Protein AF-A0AAU4FIV1-F1 (afdb_monomer_lite)

pLDDT: mean 87.09, std 15.71, range [36.09, 98.5]

Foldseek 3Di:
DDDDDPDDPDLLVVLLVVCCVPFPADSVFQLAFFLPQWDQDPVRFIWGWTQRVVVRDIDITTDDPVSVVSLVVLSVVQCVQAVVHAGGSAFDVPPCNRRDHTD

Structure (mmCIF, N/CA/C/O backbone):
data_AF-A0AAU4FIV1-F1
#
_entry.id   AF-A0AAU4FIV1-F1
#
loop_
_atom_site.group_PDB
_atom_site.id
_atom_site.type_symbol
_atom_site.label_atom_id
_atom_site.label_alt_id
_atom_site.label_comp_id
_atom_site.label_asym_id
_atom_site.label_entity_id
_atom_site.label_seq_id
_atom_site.pdbx_PDB_ins_code
_atom_site.Cartn_x
_atom_site.Cartn_y
_atom_site.Cartn_z
_atom_site.occupancy
_atom_site.B_iso_or_equiv
_atom_site.auth_seq_id
_atom_site.auth_comp_id
_atom_site.auth_asym_id
_atom_site.auth_atom_id
_atom_site.pdbx_PDB_model_num
ATOM 1 N N . MET A 1 1 ? 6.843 22.849 -15.801 1.00 42.22 1 MET A N 1
ATOM 2 C CA . MET A 1 1 ? 7.877 21.830 -15.516 1.00 42.22 1 MET A CA 1
ATOM 3 C C . MET A 1 1 ? 8.496 22.166 -14.172 1.00 42.22 1 MET A C 1
ATOM 5 O O . MET A 1 1 ? 9.159 23.187 -14.081 1.00 42.22 1 MET A O 1
ATOM 9 N N . SER A 1 2 ? 8.227 21.388 -13.125 1.00 36.09 2 SER A N 1
ATOM 10 C CA . SER A 1 2 ? 8.964 21.503 -11.862 1.00 36.09 2 SER A CA 1
ATOM 11 C C . SER A 1 2 ? 9.292 20.094 -11.391 1.00 36.09 2 SER A C 1
ATOM 13 O O . SER A 1 2 ? 8.446 19.378 -10.865 1.00 36.09 2 SER A O 1
ATOM 15 N N . SER A 1 3 ? 10.502 19.660 -11.720 1.00 46.34 3 SER A N 1
ATOM 16 C CA . SER A 1 3 ? 11.076 18.369 -11.365 1.00 46.34 3 SER A CA 1
ATOM 17 C C . SER A 1 3 ? 12.084 18.599 -10.246 1.00 46.34 3 SER A C 1
ATOM 19 O O . SER A 1 3 ? 13.225 18.967 -10.510 1.00 46.34 3 SER A O 1
ATOM 21 N N . SER A 1 4 ? 11.648 18.378 -9.005 1.00 48.06 4 SER A N 1
ATOM 22 C CA . SER A 1 4 ? 12.486 18.492 -7.806 1.00 48.06 4 SER A CA 1
ATOM 23 C C . SER A 1 4 ? 12.201 17.334 -6.846 1.00 48.06 4 SER A C 1
ATOM 25 O O . SER A 1 4 ? 11.663 17.532 -5.763 1.00 48.06 4 SER A O 1
ATOM 27 N N . ALA A 1 5 ? 12.547 16.107 -7.242 1.00 53.34 5 ALA A N 1
ATOM 28 C CA . ALA A 1 5 ? 12.473 14.934 -6.362 1.00 53.34 5 ALA A CA 1
ATOM 29 C C . ALA A 1 5 ? 13.706 14.025 -6.500 1.00 53.34 5 ALA A C 1
ATOM 31 O O . ALA A 1 5 ? 13.611 12.803 -6.503 1.00 53.34 5 ALA A O 1
ATOM 32 N N . SER A 1 6 ? 14.895 14.615 -6.608 1.00 52.25 6 SER A N 1
ATOM 33 C CA . SER A 1 6 ? 16.162 13.884 -6.628 1.00 52.25 6 SER A CA 1
ATOM 34 C C . SER A 1 6 ? 16.890 14.045 -5.296 1.00 52.25 6 SER A C 1
ATOM 36 O O . SER A 1 6 ? 17.785 14.880 -5.170 1.00 52.25 6 SER A O 1
ATOM 38 N N . ARG A 1 7 ? 16.504 13.255 -4.282 1.00 55.69 7 ARG A N 1
ATOM 39 C CA . ARG A 1 7 ? 17.409 12.942 -3.154 1.00 55.69 7 ARG A CA 1
ATOM 40 C C . ARG A 1 7 ? 17.103 11.661 -2.371 1.00 55.69 7 ARG A C 1
ATOM 42 O O . ARG A 1 7 ? 17.594 11.500 -1.259 1.00 55.69 7 ARG A O 1
ATOM 49 N N . TRP A 1 8 ? 16.375 10.718 -2.970 1.00 51.34 8 TRP A N 1
ATOM 50 C CA . TRP A 1 8 ? 16.193 9.375 -2.415 1.00 51.34 8 TRP A CA 1
ATOM 51 C C . TRP A 1 8 ? 16.611 8.343 -3.462 1.00 51.34 8 TRP A C 1
ATOM 53 O O . TRP A 1 8 ? 15.866 8.069 -4.393 1.00 51.34 8 TRP A O 1
ATOM 63 N N . HIS A 1 9 ? 17.810 7.772 -3.319 1.00 68.44 9 HIS A N 1
ATOM 64 C CA . HIS A 1 9 ? 18.332 6.755 -4.247 1.00 68.44 9 HIS A CA 1
ATOM 65 C C . HIS A 1 9 ? 17.558 5.423 -4.190 1.00 68.44 9 HIS A C 1
ATOM 67 O O . HIS A 1 9 ? 17.790 4.543 -5.010 1.00 68.44 9 HIS A O 1
ATOM 73 N N . ASN A 1 10 ? 16.638 5.265 -3.231 1.00 84.94 10 ASN A N 1
ATOM 74 C CA . ASN A 1 10 ? 15.797 4.084 -3.085 1.00 84.94 10 ASN A CA 1
ATOM 75 C C . ASN A 1 10 ? 14.328 4.503 -2.850 1.00 84.94 10 ASN A C 1
ATOM 77 O O . ASN A 1 10 ? 13.987 4.871 -1.718 1.00 84.94 10 ASN A O 1
ATOM 81 N N . PRO A 1 11 ? 13.455 4.442 -3.874 1.00 88.56 11 PRO A N 1
ATOM 82 C CA . PRO A 1 11 ? 12.047 4.817 -3.735 1.00 88.56 11 PRO A CA 1
ATOM 83 C C . PRO A 1 11 ? 11.299 3.943 -2.716 1.00 88.56 11 PRO A C 1
ATOM 85 O O . PRO A 1 11 ? 10.427 4.445 -2.011 1.00 88.56 11 PRO A O 1
ATOM 88 N N . GLU A 1 12 ? 11.689 2.675 -2.544 1.00 90.31 12 GLU A N 1
ATOM 89 C CA . GLU A 1 12 ? 11.089 1.788 -1.537 1.00 90.31 12 GLU A CA 1
ATOM 90 C C . GLU A 1 12 ? 11.367 2.284 -0.118 1.00 90.31 12 GLU A C 1
ATOM 92 O O . GLU A 1 12 ? 10.468 2.353 0.715 1.00 90.31 12 GLU A O 1
ATOM 97 N N . GLY A 1 13 ? 12.613 2.688 0.153 1.00 91.25 13 GLY A N 1
ATOM 98 C CA . GLY A 1 13 ? 13.007 3.223 1.458 1.00 91.25 13 GLY A CA 1
ATOM 99 C C . GLY A 1 13 ? 12.273 4.522 1.798 1.00 91.25 13 GLY A C 1
ATOM 100 O O . GLY A 1 13 ? 11.892 4.735 2.954 1.00 91.25 13 GLY A O 1
ATOM 101 N N . ARG A 1 14 ? 12.013 5.363 0.787 1.00 92.69 14 ARG A N 1
ATOM 102 C CA . ARG A 1 14 ? 11.187 6.565 0.951 1.00 92.69 14 ARG A CA 1
ATOM 103 C C . ARG A 1 14 ? 9.748 6.195 1.311 1.00 92.69 14 ARG A C 1
ATOM 105 O O . ARG A 1 14 ? 9.237 6.743 2.282 1.00 92.69 14 ARG A O 1
ATOM 112 N N . LEU A 1 15 ? 9.119 5.269 0.582 1.00 95.69 15 LEU A N 1
ATOM 113 C CA . LEU A 1 15 ? 7.742 4.849 0.864 1.00 95.69 15 LEU A CA 1
ATOM 114 C C . LEU A 1 15 ? 7.611 4.227 2.262 1.00 95.69 15 LEU A C 1
ATOM 116 O O . LEU A 1 15 ? 6.701 4.592 3.003 1.00 95.69 15 LEU A O 1
ATOM 120 N N . VAL A 1 16 ? 8.545 3.356 2.667 1.00 95.12 16 VAL A N 1
ATOM 121 C CA . VAL A 1 16 ? 8.563 2.809 4.035 1.00 95.12 16 VAL A CA 1
ATOM 122 C C . VAL A 1 16 ? 8.597 3.947 5.053 1.00 95.12 16 VAL A C 1
ATOM 124 O O . VAL A 1 16 ? 7.765 3.986 5.953 1.00 95.12 16 VAL A O 1
ATOM 127 N N . THR A 1 17 ? 9.498 4.916 4.882 1.00 94.44 17 THR A N 1
ATOM 128 C CA . THR A 1 17 ? 9.604 6.077 5.781 1.00 94.44 17 THR A CA 1
ATOM 129 C C . THR A 1 17 ? 8.308 6.890 5.823 1.00 94.44 17 THR A C 1
ATOM 131 O O . THR A 1 17 ? 7.850 7.258 6.903 1.00 94.44 17 THR A O 1
ATOM 134 N N . LEU A 1 18 ? 7.684 7.129 4.668 1.00 95.19 18 LEU A N 1
ATOM 135 C CA . LEU A 1 18 ? 6.429 7.871 4.559 1.00 95.19 18 LEU A CA 1
ATOM 136 C C . LEU A 1 18 ? 5.295 7.190 5.342 1.00 95.19 18 LEU A C 1
ATOM 138 O O . LEU A 1 18 ? 4.639 7.837 6.157 1.00 95.19 18 LEU A O 1
ATOM 142 N N . VAL A 1 19 ? 5.123 5.877 5.157 1.00 96.25 19 VAL A N 1
ATOM 143 C CA . VAL A 1 19 ? 4.112 5.075 5.865 1.00 96.25 19 VAL A CA 1
ATOM 144 C C . VAL A 1 19 ? 4.363 5.074 7.373 1.00 96.25 19 VAL A C 1
ATOM 146 O O . VAL A 1 19 ? 3.425 5.219 8.155 1.00 96.25 19 VAL A O 1
ATOM 149 N N . LEU A 1 20 ? 5.621 4.954 7.809 1.00 95.50 20 LEU A N 1
ATOM 150 C CA . LEU A 1 20 ? 5.956 4.994 9.235 1.00 95.50 20 LEU A CA 1
ATOM 151 C C . LEU A 1 20 ? 5.608 6.341 9.874 1.00 95.50 20 LEU A C 1
ATOM 153 O O . LEU A 1 20 ? 5.048 6.362 10.968 1.00 95.50 20 LEU A O 1
ATOM 157 N N . MET A 1 21 ? 5.910 7.451 9.194 1.00 95.06 21 MET A N 1
ATOM 158 C CA . MET A 1 21 ? 5.657 8.796 9.719 1.00 95.06 21 MET A CA 1
ATOM 159 C C . MET A 1 21 ? 4.171 9.160 9.743 1.00 95.06 21 MET A C 1
ATOM 161 O O . MET A 1 21 ? 3.736 9.834 10.672 1.00 95.06 21 MET A O 1
ATOM 165 N N . ARG A 1 22 ? 3.403 8.751 8.725 1.00 95.44 22 ARG A N 1
ATOM 166 C CA . ARG A 1 22 ? 2.011 9.201 8.551 1.00 95.44 22 ARG A CA 1
ATOM 167 C C . ARG A 1 22 ? 0.967 8.214 9.060 1.00 95.44 22 ARG A C 1
ATOM 169 O O . ARG A 1 22 ? -0.086 8.637 9.519 1.00 95.44 22 ARG A O 1
ATOM 176 N N . CYS A 1 23 ? 1.247 6.916 8.992 1.00 94.06 23 CYS A N 1
ATOM 177 C CA . CYS A 1 23 ? 0.248 5.878 9.252 1.00 94.06 23 CYS A CA 1
ATOM 178 C C . CYS A 1 23 ? 0.518 5.118 10.561 1.00 94.06 23 CYS A C 1
ATOM 180 O O . CYS A 1 23 ? -0.383 4.499 11.125 1.00 94.06 23 CYS A O 1
ATOM 182 N N . GLY A 1 24 ? 1.770 5.096 11.031 1.00 91.25 24 GLY A N 1
ATOM 183 C CA . GLY A 1 24 ? 2.147 4.480 12.304 1.00 91.25 24 GLY A CA 1
ATOM 184 C C . GLY A 1 24 ? 2.249 2.941 12.405 1.00 91.25 24 GLY A C 1
ATOM 185 O O . GLY A 1 24 ? 2.363 2.470 13.545 1.00 91.25 24 GLY A O 1
ATOM 186 N N . PRO A 1 25 ? 2.248 2.103 11.335 1.00 92.44 25 PRO A N 1
ATOM 187 C CA . PRO A 1 25 ? 2.672 0.710 11.486 1.00 92.44 25 PRO A CA 1
ATOM 188 C C . PRO A 1 25 ? 4.122 0.604 11.981 1.00 92.44 25 PRO A C 1
ATOM 190 O O . PRO A 1 25 ? 4.912 1.541 11.889 1.00 92.44 25 PRO A O 1
ATOM 193 N N . ARG A 1 26 ? 4.513 -0.570 12.488 1.00 94.25 26 ARG A N 1
ATOM 194 C CA . ARG A 1 26 ? 5.932 -0.854 12.766 1.00 94.25 26 ARG A CA 1
ATOM 195 C C . ARG A 1 26 ? 6.673 -1.113 11.465 1.00 94.25 26 ARG A C 1
ATOM 197 O O . ARG A 1 26 ? 6.104 -1.720 10.569 1.00 94.25 26 ARG A O 1
ATOM 204 N N . VAL A 1 27 ? 7.972 -0.806 11.427 1.00 93.94 27 VAL A N 1
ATOM 205 C CA . VAL A 1 27 ? 8.836 -1.096 10.264 1.00 93.94 27 VAL A CA 1
ATOM 206 C C . VAL A 1 27 ? 8.690 -2.530 9.766 1.00 93.94 27 VAL A C 1
ATOM 208 O O . VAL A 1 27 ? 8.483 -2.735 8.578 1.00 93.94 27 VAL A O 1
ATOM 211 N N . GLY A 1 28 ? 8.679 -3.513 10.673 1.00 91.94 28 GLY A N 1
ATOM 212 C CA . GLY A 1 28 ? 8.459 -4.906 10.300 1.00 91.94 28 GLY A CA 1
ATOM 213 C C . GLY A 1 28 ? 7.105 -5.114 9.622 1.00 91.94 28 GLY A C 1
ATOM 214 O O . GLY A 1 28 ? 7.046 -5.753 8.577 1.00 91.94 28 GLY A O 1
ATOM 215 N N . ASP A 1 29 ? 6.021 -4.579 10.193 1.00 94.88 29 ASP A N 1
ATOM 216 C CA . ASP A 1 29 ? 4.664 -4.694 9.634 1.00 94.8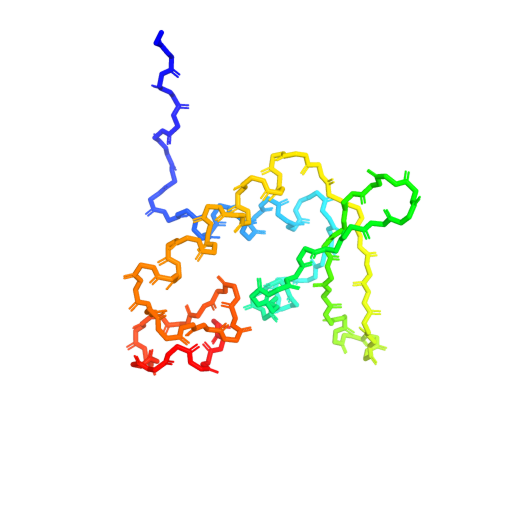8 29 ASP A CA 1
ATOM 217 C C . ASP A 1 29 ? 4.580 -4.026 8.247 1.00 94.88 29 ASP A C 1
ATOM 219 O O . ASP A 1 29 ? 4.052 -4.635 7.322 1.00 94.88 29 ASP A O 1
ATOM 223 N N . THR A 1 30 ? 5.189 -2.845 8.070 1.00 95.50 30 THR A N 1
ATOM 224 C CA . THR A 1 30 ? 5.278 -2.146 6.776 1.00 95.50 30 THR A CA 1
ATOM 225 C C . THR A 1 30 ? 6.056 -2.951 5.736 1.00 95.50 30 THR A C 1
ATOM 227 O O . THR A 1 30 ? 5.568 -3.135 4.626 1.00 95.50 30 THR A O 1
ATOM 230 N N . CYS A 1 31 ? 7.237 -3.478 6.077 1.00 93.62 31 CYS A N 1
ATOM 231 C CA . CYS A 1 31 ? 8.061 -4.261 5.145 1.00 93.62 31 CYS A CA 1
ATOM 232 C C . CYS A 1 31 ? 7.388 -5.567 4.687 1.00 93.62 31 CYS A C 1
ATOM 234 O O . CYS A 1 31 ? 7.778 -6.130 3.672 1.00 93.62 31 CYS A O 1
ATOM 236 N N . ASN A 1 32 ? 6.367 -6.040 5.408 1.00 93.25 32 ASN A N 1
ATOM 237 C CA . ASN A 1 32 ? 5.569 -7.212 5.035 1.00 93.25 32 ASN A CA 1
ATOM 238 C C . ASN A 1 32 ? 4.150 -6.823 4.595 1.00 93.25 32 ASN A C 1
ATOM 240 O O . ASN A 1 32 ? 3.227 -7.633 4.697 1.00 93.25 32 ASN A O 1
ATOM 244 N N . ALA A 1 33 ? 3.942 -5.583 4.151 1.00 95.88 33 ALA A N 1
ATOM 245 C CA . ALA A 1 33 ? 2.678 -5.206 3.541 1.00 95.88 33 ALA A CA 1
ATOM 246 C C . ALA A 1 33 ? 2.406 -6.102 2.321 1.00 95.88 33 ALA A C 1
ATOM 248 O O . ALA A 1 33 ? 3.298 -6.357 1.503 1.00 95.88 33 ALA A O 1
ATOM 249 N N . ALA A 1 34 ? 1.168 -6.583 2.219 1.00 96.75 34 ALA A N 1
ATOM 250 C CA . ALA A 1 34 ? 0.712 -7.327 1.054 1.00 96.75 34 ALA A CA 1
ATOM 251 C C . ALA A 1 34 ? 0.731 -6.427 -0.191 1.00 96.75 34 ALA A C 1
ATOM 253 O O . ALA A 1 34 ? 0.642 -5.204 -0.078 1.00 96.75 34 ALA A O 1
ATOM 254 N N . PHE A 1 35 ? 0.844 -7.023 -1.375 1.00 97.25 35 PHE A N 1
ATOM 255 C CA . PHE A 1 35 ? 0.787 -6.274 -2.630 1.00 97.25 35 PHE A CA 1
ATOM 256 C C . PHE A 1 35 ? -0.555 -5.539 -2.791 1.00 97.25 35 PHE A C 1
ATOM 258 O O . PHE A 1 35 ? -0.581 -4.375 -3.172 1.00 97.25 35 PHE A O 1
ATOM 265 N N . ASP A 1 36 ? -1.667 -6.178 -2.429 1.00 97.00 36 ASP A N 1
ATOM 266 C CA . ASP A 1 36 ? -3.046 -5.674 -2.472 1.00 97.00 36 ASP A CA 1
ATOM 267 C C . ASP A 1 36 ? -3.460 -4.963 -1.162 1.00 97.00 36 ASP A C 1
ATOM 269 O O . ASP A 1 36 ? -4.534 -5.193 -0.595 1.00 97.00 36 ASP A O 1
ATOM 273 N N . CYS A 1 37 ? -2.580 -4.111 -0.628 1.00 97.94 37 CYS A N 1
ATOM 274 C CA . CYS A 1 37 ? -2.785 -3.469 0.674 1.00 97.94 37 CYS A CA 1
ATOM 275 C C . CYS A 1 37 ? -3.705 -2.237 0.657 1.00 97.94 37 CYS A C 1
ATOM 277 O O . CYS A 1 37 ? -4.076 -1.765 1.730 1.00 97.94 37 CYS A O 1
ATOM 279 N N . ILE A 1 38 ? -4.085 -1.713 -0.512 1.00 98.31 38 ILE A N 1
ATOM 280 C CA . ILE A 1 38 ? -5.022 -0.586 -0.617 1.00 98.31 38 ILE A CA 1
ATOM 281 C C . ILE A 1 38 ? -6.459 -1.106 -0.536 1.00 98.31 38 ILE A C 1
ATOM 283 O O . ILE A 1 38 ? -6.869 -1.948 -1.332 1.00 98.31 38 ILE A O 1
ATOM 287 N N . VAL A 1 39 ? -7.245 -0.557 0.390 1.00 98.12 39 VAL A N 1
ATOM 288 C CA . VAL A 1 39 ? -8.675 -0.849 0.545 1.00 98.12 39 VAL A CA 1
ATOM 289 C C . VAL A 1 39 ? -9.477 0.436 0.375 1.00 98.12 39 VAL A C 1
ATOM 291 O O . VAL A 1 39 ? -9.151 1.459 0.974 1.00 98.12 39 VAL A O 1
ATOM 294 N N . ARG A 1 40 ? -10.542 0.386 -0.430 1.00 97.25 40 ARG A N 1
ATOM 295 C CA . ARG A 1 40 ? -11.516 1.479 -0.553 1.00 97.25 40 ARG A CA 1
ATOM 296 C C . ARG A 1 40 ? -12.644 1.259 0.448 1.00 97.25 40 ARG A C 1
ATOM 298 O O . ARG A 1 40 ? -13.279 0.206 0.425 1.00 97.25 40 ARG A O 1
ATOM 305 N N . GLY A 1 41 ? -12.864 2.225 1.332 1.00 93.56 41 GLY A N 1
ATOM 306 C CA . GLY A 1 41 ? -13.973 2.198 2.277 1.00 93.56 41 GLY A CA 1
ATOM 307 C C . GLY A 1 41 ? -15.293 2.601 1.629 1.00 93.56 41 GLY A C 1
ATOM 308 O O . GLY A 1 41 ? -15.327 3.323 0.633 1.00 93.56 41 GLY A O 1
ATOM 309 N N . GLY A 1 42 ? -16.400 2.163 2.229 1.00 93.88 42 GLY A N 1
ATOM 310 C CA . GLY A 1 42 ? -17.740 2.634 1.857 1.00 93.88 42 GLY A CA 1
ATOM 311 C C . GLY A 1 42 ? -18.015 4.087 2.266 1.00 93.88 42 GLY A C 1
ATOM 312 O O . GLY A 1 42 ? -19.009 4.663 1.841 1.00 93.88 42 GLY A O 1
ATOM 313 N N . ASP A 1 43 ? -17.136 4.678 3.073 1.00 94.00 43 ASP A N 1
ATOM 314 C CA . ASP A 1 43 ? -17.151 6.080 3.495 1.00 94.00 43 ASP A CA 1
ATOM 315 C C . ASP A 1 43 ? -16.412 7.014 2.517 1.00 94.00 43 ASP A C 1
ATOM 317 O O . ASP A 1 43 ? -16.318 8.215 2.759 1.00 94.00 43 ASP A O 1
ATOM 321 N N . GLY A 1 44 ? -15.892 6.470 1.411 1.00 93.38 44 GLY A N 1
ATOM 322 C CA . GLY A 1 44 ? -15.140 7.218 0.405 1.00 93.38 44 GLY A CA 1
ATOM 323 C C . GLY A 1 44 ? -13.660 7.417 0.742 1.00 93.38 44 GLY A C 1
ATOM 324 O O . GLY A 1 44 ? -12.947 8.011 -0.064 1.00 93.38 44 GLY A O 1
ATOM 325 N N . ALA A 1 45 ? -13.176 6.913 1.882 1.00 96.62 45 ALA A N 1
ATOM 326 C CA . ALA A 1 45 ? -11.768 6.990 2.252 1.00 96.62 45 ALA A CA 1
ATOM 327 C C . ALA A 1 45 ? -10.941 5.828 1.671 1.00 96.62 45 ALA A C 1
ATOM 329 O O . ALA A 1 45 ? -11.441 4.730 1.402 1.00 96.62 45 ALA A O 1
ATOM 330 N N . THR A 1 46 ? -9.634 6.059 1.527 1.00 98.19 46 THR A N 1
ATOM 331 C CA . THR A 1 46 ? -8.652 5.019 1.203 1.00 98.19 46 THR A CA 1
ATOM 332 C C . THR A 1 46 ? -7.924 4.571 2.466 1.00 98.19 46 THR A C 1
ATOM 334 O O . THR A 1 46 ? -7.509 5.390 3.288 1.00 98.19 46 THR A O 1
ATOM 337 N N . TYR A 1 47 ? -7.717 3.264 2.601 1.00 98.50 47 TYR A N 1
ATOM 338 C CA . TYR A 1 47 ? -7.026 2.654 3.729 1.00 98.50 47 TYR A CA 1
ATOM 339 C C . TYR A 1 47 ? -5.826 1.824 3.285 1.00 98.50 47 TYR A C 1
ATOM 341 O O . TYR A 1 47 ? -5.869 1.131 2.269 1.00 98.50 47 TYR A O 1
ATOM 349 N N . LEU A 1 48 ? -4.788 1.828 4.117 1.00 98.31 48 LEU A N 1
ATOM 350 C CA . LEU A 1 48 ? -3.730 0.829 4.125 1.00 98.31 48 LEU A CA 1
ATOM 351 C C . LEU A 1 48 ? -4.119 -0.318 5.063 1.00 98.31 48 LEU A C 1
ATOM 353 O O . LEU A 1 48 ? -4.306 -0.120 6.268 1.00 98.31 48 LEU A O 1
ATOM 357 N N . ARG A 1 49 ? -4.177 -1.527 4.510 1.00 98.31 49 ARG A N 1
ATOM 358 C CA . ARG A 1 49 ? -4.373 -2.791 5.221 1.00 98.31 49 ARG A CA 1
ATOM 359 C C . ARG A 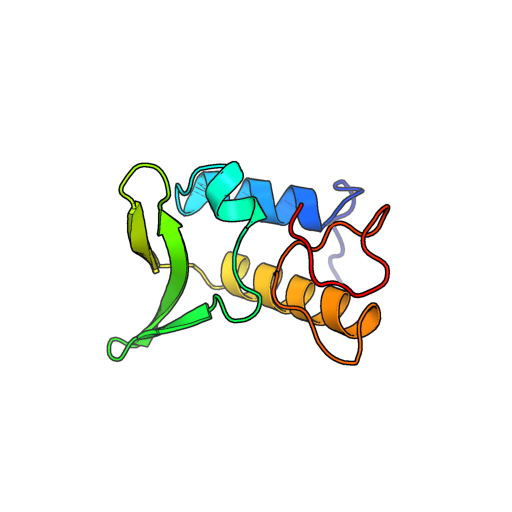1 49 ? -3.033 -3.435 5.542 1.00 98.31 49 ARG A C 1
ATOM 361 O O . ARG A 1 49 ? -2.197 -3.629 4.662 1.00 98.31 49 ARG A O 1
ATOM 368 N N . TYR A 1 50 ? -2.828 -3.784 6.808 1.00 96.81 50 TYR A N 1
ATOM 369 C CA . TYR A 1 50 ? -1.609 -4.449 7.265 1.00 96.81 50 TYR A CA 1
ATOM 370 C C . TYR A 1 50 ? -1.884 -5.401 8.431 1.00 96.81 50 TYR A C 1
ATOM 372 O O . TYR A 1 50 ? -2.875 -5.274 9.150 1.00 96.81 50 TYR A O 1
ATOM 380 N N . VAL A 1 51 ? -0.978 -6.355 8.654 1.00 96.12 51 VAL A N 1
ATOM 381 C CA . VAL A 1 51 ? -1.025 -7.231 9.831 1.00 96.12 51 VAL A CA 1
ATOM 382 C C . VAL A 1 51 ? -0.207 -6.596 10.948 1.00 96.12 51 VAL A C 1
ATOM 384 O O . VAL A 1 51 ? 1.017 -6.512 10.869 1.00 96.12 51 VAL A O 1
ATOM 387 N N . ASN A 1 52 ? -0.871 -6.179 12.022 1.00 94.31 52 ASN A N 1
ATOM 388 C CA . ASN A 1 52 ? -0.209 -5.732 13.240 1.00 94.31 52 ASN A CA 1
ATOM 389 C C . ASN A 1 52 ? 0.273 -6.960 14.019 1.00 94.31 52 ASN A C 1
ATOM 391 O O . ASN A 1 52 ? -0.477 -7.530 14.817 1.00 94.31 52 ASN A O 1
ATOM 395 N N . ARG A 1 53 ? 1.525 -7.383 13.806 1.00 91.88 53 ARG A N 1
ATOM 396 C CA . ARG A 1 53 ? 2.043 -8.618 14.422 1.00 91.88 53 ARG A CA 1
ATOM 397 C C . ARG A 1 53 ? 2.125 -8.553 15.940 1.00 91.88 53 ARG A C 1
ATOM 399 O O . ARG A 1 53 ? 1.926 -9.575 16.590 1.00 91.88 53 ARG A O 1
ATOM 406 N N . LYS A 1 54 ? 2.359 -7.366 16.516 1.00 88.69 54 LYS A N 1
ATOM 407 C CA . LYS A 1 54 ? 2.359 -7.190 17.981 1.00 88.69 54 LYS A CA 1
ATOM 408 C C . LYS A 1 54 ? 1.006 -7.582 18.577 1.00 88.69 54 LYS A C 1
ATOM 410 O O . LYS A 1 54 ? 0.967 -8.208 19.628 1.00 88.69 54 LYS A O 1
ATOM 415 N N . MET A 1 55 ? -0.080 -7.220 17.898 1.00 94.12 55 MET A N 1
ATOM 416 C CA . MET A 1 55 ? -1.448 -7.482 18.351 1.00 94.12 55 MET A CA 1
ATOM 417 C C . MET A 1 55 ? -2.088 -8.701 17.672 1.00 94.12 55 MET A C 1
ATOM 419 O O . MET A 1 55 ? -3.238 -9.009 17.963 1.00 94.12 55 MET A O 1
ATOM 423 N N . LYS A 1 56 ? -1.357 -9.378 16.773 1.00 93.38 56 LYS A N 1
ATOM 424 C CA . LYS A 1 56 ? -1.789 -10.554 16.000 1.00 93.38 56 LYS A CA 1
ATOM 425 C C . LYS A 1 56 ? -3.146 -10.369 15.308 1.00 93.38 56 LYS A C 1
ATOM 427 O O . LYS A 1 56 ? -3.995 -11.252 15.355 1.00 93.38 56 LYS A O 1
ATOM 432 N N . ARG A 1 57 ? -3.352 -9.216 14.668 1.00 94.88 57 ARG A N 1
ATOM 433 C CA . ARG A 1 57 ? -4.604 -8.890 13.968 1.00 94.88 57 ARG A CA 1
ATOM 434 C C . ARG A 1 57 ? -4.361 -8.102 12.692 1.00 94.88 57 ARG A C 1
ATOM 436 O O . ARG A 1 57 ? -3.347 -7.413 12.579 1.00 94.88 57 ARG A O 1
ATOM 443 N N . GLU A 1 58 ? -5.318 -8.161 11.777 1.00 97.06 58 GLU A N 1
ATOM 444 C CA . GLU A 1 58 ? -5.403 -7.196 10.684 1.00 97.06 58 GLU A CA 1
ATOM 445 C C . GLU A 1 58 ? -5.774 -5.809 11.235 1.00 97.06 58 GLU A C 1
ATOM 447 O O . GLU A 1 58 ? -6.469 -5.681 12.249 1.00 97.06 58 GLU A O 1
ATOM 452 N N . ALA A 1 59 ? -5.253 -4.770 10.596 1.00 96.75 59 ALA A N 1
ATOM 453 C CA . ALA A 1 59 ? -5.529 -3.383 10.909 1.00 96.75 59 ALA A CA 1
ATOM 454 C C . ALA A 1 59 ? -5.683 -2.572 9.618 1.00 96.75 59 ALA A C 1
ATOM 456 O O . ALA A 1 59 ? -5.024 -2.843 8.612 1.00 96.75 59 ALA A O 1
ATOM 457 N N . LEU A 1 60 ? -6.536 -1.554 9.695 1.00 97.25 60 LEU A N 1
ATOM 458 C CA . LEU A 1 60 ? -6.728 -0.540 8.670 1.00 97.25 60 LEU A CA 1
ATOM 459 C C . LEU A 1 60 ? -6.321 0.811 9.247 1.00 97.25 60 LEU A C 1
ATOM 461 O O . LEU A 1 60 ? -6.620 1.120 10.402 1.00 97.25 60 LEU A O 1
ATOM 465 N N . VAL A 1 61 ? -5.643 1.610 8.439 1.00 97.38 61 VAL A N 1
ATOM 466 C CA . VAL A 1 61 ? -5.344 3.009 8.739 1.00 97.38 61 VAL A CA 1
ATOM 467 C C . VAL A 1 61 ? -5.606 3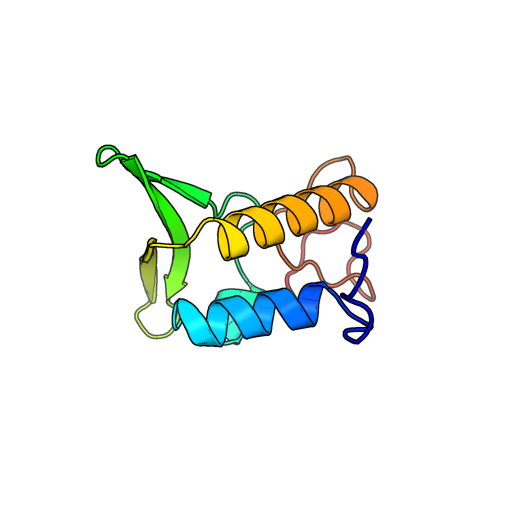.828 7.489 1.00 97.38 61 VAL A C 1
ATOM 469 O O . VAL A 1 61 ? -5.270 3.386 6.393 1.00 97.38 61 VAL A O 1
ATOM 472 N N . THR A 1 62 ? -6.251 4.982 7.636 1.00 97.56 62 THR A N 1
ATOM 473 C CA . THR A 1 62 ? -6.509 5.876 6.506 1.00 97.56 62 THR A CA 1
ATOM 474 C C . THR A 1 62 ? -5.191 6.367 5.910 1.00 97.56 62 THR A C 1
ATOM 476 O O . THR A 1 62 ? -4.207 6.578 6.626 1.00 97.56 62 THR A O 1
ATOM 479 N N . ILE A 1 63 ? -5.162 6.528 4.590 1.00 98.12 63 ILE A N 1
ATOM 480 C CA . ILE A 1 63 ? -4.020 7.076 3.858 1.00 98.12 63 ILE A CA 1
ATOM 481 C C . ILE A 1 63 ? -4.454 8.266 3.009 1.00 98.12 63 ILE A C 1
ATOM 483 O O . ILE A 1 63 ? -5.598 8.337 2.568 1.00 98.12 63 ILE A O 1
ATOM 487 N N . ASP A 1 64 ? -3.529 9.202 2.806 1.00 96.00 64 ASP A N 1
ATOM 488 C CA . ASP A 1 64 ? -3.715 10.330 1.897 1.00 96.00 64 ASP A CA 1
ATOM 489 C C . ASP A 1 64 ? -3.349 9.953 0.447 1.00 96.00 64 ASP A C 1
ATOM 491 O O . ASP A 1 64 ? -2.784 8.887 0.178 1.00 96.00 64 ASP A O 1
ATOM 495 N N . GLU A 1 65 ? -3.673 10.844 -0.494 1.00 96.06 65 GLU A N 1
ATOM 496 C C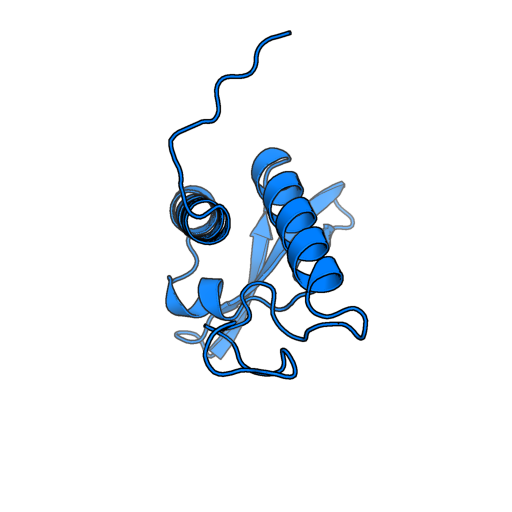A . GLU A 1 65 ? -3.416 10.656 -1.928 1.00 96.06 65 GLU A CA 1
ATOM 497 C C . GLU A 1 65 ? -1.922 10.482 -2.254 1.00 96.06 65 GLU A C 1
ATOM 499 O O . GLU A 1 65 ? -1.574 9.774 -3.200 1.00 96.06 65 GLU A O 1
ATOM 504 N N . GLU A 1 66 ? -1.020 11.090 -1.473 1.00 96.19 66 GLU A N 1
ATOM 505 C CA . GLU A 1 66 ? 0.425 10.948 -1.683 1.00 96.19 66 GLU A CA 1
ATOM 506 C C . GLU A 1 66 ? 0.878 9.529 -1.327 1.00 96.19 66 GLU A C 1
ATOM 508 O O . GLU A 1 66 ? 1.557 8.878 -2.122 1.00 96.19 66 GLU A O 1
ATOM 513 N N . VAL A 1 67 ? 0.477 9.019 -0.159 1.00 97.31 67 VAL A N 1
ATOM 514 C CA . VAL A 1 67 ? 0.781 7.644 0.259 1.00 97.31 67 VAL A CA 1
ATOM 515 C C . VAL A 1 67 ? 0.172 6.643 -0.723 1.00 97.31 67 VAL A C 1
ATOM 517 O O . VAL A 1 67 ? 0.852 5.702 -1.133 1.00 97.31 67 VAL A O 1
ATOM 520 N N . GLU A 1 68 ? -1.075 6.855 -1.146 1.00 98.25 68 GLU A N 1
ATOM 521 C CA . GLU A 1 68 ? -1.739 6.018 -2.149 1.00 98.25 68 GLU A CA 1
ATOM 522 C C . GLU A 1 68 ? -0.971 5.996 -3.484 1.00 98.25 68 GLU A C 1
ATOM 524 O O . GLU A 1 68 ? -0.723 4.925 -4.054 1.00 98.25 68 GLU A O 1
ATOM 529 N N . GLY A 1 69 ? -0.549 7.167 -3.967 1.00 97.75 69 GLY A N 1
ATOM 530 C CA . GLY A 1 69 ? 0.220 7.307 -5.201 1.00 97.75 69 GLY A CA 1
ATOM 531 C C . GLY A 1 69 ? 1.578 6.608 -5.134 1.00 97.75 69 GLY A C 1
ATOM 532 O O . GLY A 1 69 ? 1.967 5.914 -6.075 1.00 97.75 69 GLY A O 1
ATOM 533 N N . GLU A 1 70 ? 2.2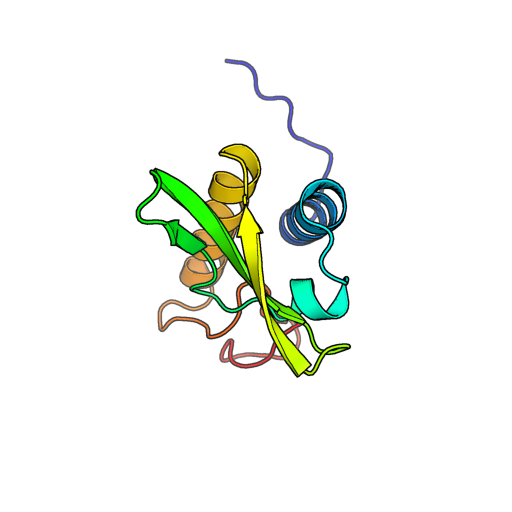82 6.721 -4.008 1.00 97.62 70 GLU A N 1
ATOM 534 C CA . GLU A 1 70 ? 3.573 6.060 -3.800 1.00 97.62 70 GLU A CA 1
ATOM 535 C C . GLU A 1 70 ? 3.444 4.533 -3.701 1.00 97.62 70 GLU A C 1
ATOM 537 O O . GLU A 1 70 ? 4.271 3.816 -4.275 1.00 97.62 70 GLU A O 1
ATOM 542 N N . ILE A 1 71 ? 2.394 4.022 -3.040 1.00 98.00 71 ILE A N 1
ATOM 543 C CA . ILE A 1 71 ? 2.081 2.583 -3.021 1.00 98.00 71 ILE A CA 1
ATOM 544 C C . ILE A 1 71 ? 1.789 2.095 -4.442 1.00 98.00 71 ILE A C 1
ATOM 546 O O . ILE A 1 71 ? 2.365 1.100 -4.877 1.00 98.00 71 ILE A O 1
ATOM 550 N N . THR A 1 72 ? 0.972 2.827 -5.200 1.00 98.19 72 THR A N 1
ATOM 551 C CA . THR A 1 72 ? 0.639 2.480 -6.591 1.00 98.19 72 THR A CA 1
ATOM 552 C C . THR A 1 72 ? 1.880 2.476 -7.488 1.00 98.19 72 THR A C 1
ATOM 554 O O . THR A 1 72 ? 2.073 1.574 -8.305 1.00 98.19 72 THR A O 1
ATOM 557 N N . ALA A 1 73 ? 2.770 3.458 -7.330 1.00 97.12 73 ALA A N 1
ATOM 558 C CA . ALA A 1 73 ? 4.035 3.502 -8.058 1.00 97.12 73 ALA A CA 1
ATOM 559 C C . ALA A 1 73 ? 4.952 2.326 -7.685 1.00 97.12 73 ALA A C 1
ATOM 561 O O . ALA A 1 73 ? 5.647 1.792 -8.548 1.00 97.12 73 ALA A O 1
ATOM 562 N N . GLN A 1 74 ? 4.944 1.901 -6.420 1.00 96.75 74 GLN A N 1
ATOM 563 C CA . GLN A 1 74 ? 5.681 0.721 -5.981 1.00 96.75 74 GLN A CA 1
ATOM 564 C C . GLN A 1 74 ? 5.102 -0.571 -6.559 1.00 96.75 74 GLN A C 1
ATOM 566 O O . GLN A 1 74 ? 5.867 -1.389 -7.060 1.00 96.75 74 GLN A O 1
ATOM 571 N N . GLN A 1 75 ? 3.778 -0.736 -6.563 1.00 97.31 75 GLN A N 1
ATOM 572 C CA . GLN A 1 75 ? 3.117 -1.883 -7.194 1.00 97.31 75 GLN A CA 1
ATOM 573 C C . GLN A 1 75 ? 3.512 -2.017 -8.671 1.00 97.31 75 GLN A C 1
ATOM 575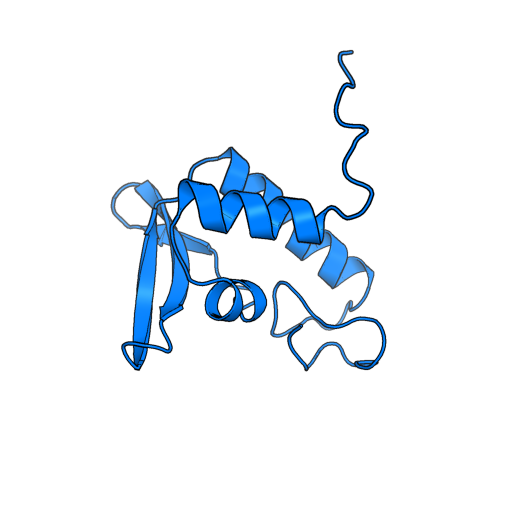 O O . GLN A 1 75 ? 3.821 -3.116 -9.123 1.00 97.31 75 GLN A O 1
ATOM 580 N N . ARG A 1 76 ? 3.578 -0.899 -9.410 1.00 96.56 76 ARG A N 1
ATOM 581 C CA . ARG A 1 76 ? 4.049 -0.889 -10.807 1.00 96.56 76 ARG A CA 1
ATOM 582 C C . ARG A 1 76 ? 5.490 -1.378 -10.934 1.00 96.56 76 ARG A C 1
ATOM 584 O O . ARG A 1 76 ? 5.733 -2.290 -11.710 1.00 96.56 76 ARG A O 1
ATOM 591 N N . ARG A 1 77 ? 6.417 -0.850 -10.124 1.00 94.19 77 ARG A N 1
ATOM 592 C CA . ARG A 1 77 ? 7.825 -1.302 -10.112 1.00 94.19 77 ARG A CA 1
ATOM 593 C C . ARG A 1 77 ? 7.961 -2.791 -9.790 1.00 94.19 77 ARG A C 1
ATOM 595 O O . ARG A 1 77 ? 8.803 -3.470 -10.366 1.00 94.19 77 ARG A O 1
ATOM 602 N N . VAL A 1 78 ? 7.135 -3.300 -8.877 1.00 93.19 78 VAL A N 1
ATOM 603 C CA . VAL A 1 78 ? 7.103 -4.730 -8.545 1.00 93.19 78 VAL A CA 1
ATOM 604 C C . VAL A 1 78 ? 6.640 -5.552 -9.748 1.00 93.19 78 VAL A C 1
ATOM 606 O O . VAL A 1 78 ? 7.300 -6.528 -10.076 1.00 93.19 78 VAL A O 1
ATOM 609 N N . LEU A 1 79 ? 5.578 -5.148 -10.450 1.00 94.19 79 LEU A N 1
ATOM 610 C CA . LEU A 1 79 ? 5.095 -5.861 -11.642 1.00 94.19 79 LEU A CA 1
ATOM 611 C C . LEU A 1 79 ? 6.038 -5.748 -12.850 1.00 94.19 79 LEU A C 1
ATOM 613 O O . LEU A 1 79 ? 6.106 -6.667 -13.657 1.00 94.19 79 LEU A O 1
ATOM 617 N N . GLU A 1 80 ? 6.790 -4.652 -12.970 1.00 92.56 80 GLU A N 1
ATOM 618 C CA . GLU A 1 80 ? 7.849 -4.511 -13.981 1.00 92.56 80 GLU A CA 1
ATOM 619 C C . GLU A 1 80 ? 8.978 -5.533 -13.777 1.00 92.56 80 GLU A C 1
ATOM 621 O O . GLU A 1 80 ? 9.588 -5.975 -14.749 1.00 92.56 80 GLU A O 1
ATOM 626 N N . HIS A 1 81 ? 9.258 -5.914 -12.526 1.00 89.25 81 HIS A N 1
ATOM 627 C CA . HIS A 1 81 ? 10.307 -6.879 -12.191 1.00 89.25 81 HIS A CA 1
ATOM 628 C C . HIS A 1 81 ? 9.789 -8.323 -12.069 1.00 89.25 81 HIS A C 1
ATOM 630 O O . HIS A 1 81 ? 10.499 -9.254 -12.441 1.00 89.25 81 HIS A O 1
ATOM 636 N N . TRP A 1 82 ? 8.551 -8.508 -11.599 1.00 89.00 82 TRP A N 1
ATOM 637 C CA . TRP A 1 82 ? 7.849 -9.792 -11.497 1.00 89.00 82 TRP A CA 1
ATOM 638 C C . TRP A 1 82 ? 6.488 -9.716 -12.214 1.00 89.00 82 TRP A C 1
ATOM 640 O O . TRP A 1 82 ? 5.467 -9.451 -11.570 1.00 89.00 82 TRP A O 1
ATOM 650 N N . PRO A 1 83 ? 6.449 -9.956 -13.540 1.00 90.12 83 PRO A N 1
ATOM 651 C CA . PRO A 1 83 ? 5.224 -9.840 -14.337 1.00 90.12 83 PRO A CA 1
ATOM 652 C C . PRO A 1 83 ? 4.102 -10.800 -13.923 1.00 90.12 83 PRO A C 1
ATOM 654 O O . PRO A 1 83 ? 2.929 -10.458 -14.058 1.00 90.12 83 PRO A O 1
ATOM 657 N N . ASP A 1 84 ? 4.451 -11.964 -13.368 1.00 89.31 84 ASP A N 1
ATOM 658 C CA . ASP A 1 84 ? 3.488 -12.953 -12.857 1.00 89.31 84 ASP A CA 1
ATOM 659 C C . ASP A 1 84 ? 2.877 -12.555 -11.497 1.00 89.31 84 ASP A C 1
ATOM 661 O O . ASP A 1 84 ? 1.998 -13.238 -10.967 1.00 89.31 84 ASP A O 1
ATOM 665 N N . GLY A 1 85 ? 3.314 -11.424 -10.935 1.00 89.44 85 GLY A N 1
ATOM 666 C CA . GLY A 1 85 ? 2.823 -10.862 -9.685 1.00 89.44 85 GLY A CA 1
ATOM 667 C C . GLY A 1 85 ? 3.759 -11.076 -8.497 1.00 89.44 85 GLY A C 1
ATOM 668 O O . GLY A 1 85 ? 4.765 -11.779 -8.553 1.00 89.44 85 GLY A O 1
ATOM 669 N N . SER A 1 86 ? 3.406 -10.449 -7.375 1.00 91.06 86 SER A N 1
ATOM 670 C CA . SER A 1 86 ? 4.066 -10.655 -6.087 1.00 91.06 86 SER A CA 1
ATOM 671 C C . SER A 1 86 ? 3.036 -10.664 -4.969 1.00 91.06 86 SER A C 1
ATOM 673 O O . SER A 1 86 ? 2.020 -9.973 -5.019 1.00 91.06 86 SER A O 1
ATOM 675 N N . ARG A 1 87 ? 3.326 -11.426 -3.915 1.00 92.06 87 ARG A N 1
ATOM 676 C CA . ARG A 1 87 ? 2.553 -11.384 -2.671 1.00 92.06 87 ARG A CA 1
ATOM 677 C C . ARG A 1 87 ? 2.826 -10.112 -1.863 1.00 92.06 87 ARG A C 1
ATOM 679 O O . ARG A 1 87 ? 2.000 -9.730 -1.033 1.00 92.06 87 ARG A O 1
ATOM 686 N N . TRP A 1 88 ? 3.972 -9.469 -2.073 1.00 94.44 88 TRP A N 1
ATOM 687 C CA . TRP A 1 88 ? 4.491 -8.424 -1.196 1.00 94.44 88 TRP A CA 1
ATOM 688 C C . TRP A 1 88 ? 4.642 -7.100 -1.932 1.00 94.44 88 TRP A C 1
ATOM 690 O O . TRP A 1 88 ? 5.044 -7.059 -3.090 1.00 94.44 88 TRP A O 1
ATOM 700 N N . LEU A 1 89 ? 4.382 -5.998 -1.230 1.00 95.69 89 LEU A N 1
ATOM 701 C CA . LEU A 1 89 ? 4.665 -4.658 -1.747 1.00 95.69 89 LEU A CA 1
ATOM 702 C C . LEU A 1 89 ? 6.175 -4.347 -1.755 1.00 95.69 89 LEU A C 1
ATOM 704 O O . LEU A 1 89 ? 6.657 -3.559 -2.570 1.00 95.69 89 LEU A O 1
ATOM 708 N N . PHE A 1 90 ? 6.923 -4.984 -0.850 1.00 92.88 90 PHE A N 1
ATOM 709 C CA . PHE A 1 90 ? 8.374 -4.848 -0.704 1.00 92.88 90 PHE A CA 1
ATOM 710 C C . PHE A 1 90 ? 9.059 -6.224 -0.795 1.00 92.88 90 PHE A C 1
ATOM 712 O O . PHE A 1 90 ? 9.518 -6.747 0.224 1.00 92.88 90 PHE A O 1
ATOM 719 N N . PRO A 1 91 ? 9.097 -6.859 -1.978 1.00 85.31 91 PRO A N 1
ATOM 720 C CA . PRO A 1 91 ? 9.841 -8.102 -2.170 1.00 85.31 91 PRO A CA 1
ATOM 721 C C . PRO A 1 91 ? 11.353 -7.864 -2.008 1.00 85.31 91 PRO A C 1
ATOM 723 O O . PRO A 1 91 ? 11.848 -6.776 -2.289 1.00 85.31 91 PRO A O 1
ATOM 726 N N . ALA A 1 92 ? 12.107 -8.866 -1.544 1.00 74.31 92 ALA A N 1
ATOM 727 C CA . ALA A 1 92 ? 13.563 -8.768 -1.370 1.00 74.31 92 ALA A CA 1
ATOM 728 C C . ALA A 1 92 ? 14.339 -9.123 -2.665 1.00 74.31 92 ALA A C 1
ATOM 730 O O . ALA A 1 92 ? 14.671 -10.290 -2.861 1.00 74.31 92 ALA A O 1
ATOM 731 N N . PRO A 1 93 ? 14.731 -8.172 -3.537 1.00 58.41 93 PRO A N 1
ATOM 732 C CA . PRO A 1 93 ? 15.192 -8.486 -4.900 1.00 58.41 93 PRO A CA 1
ATOM 733 C C . PRO A 1 93 ? 16.502 -9.290 -4.970 1.00 58.41 93 PRO A C 1
ATOM 735 O O . PRO A 1 93 ? 16.796 -9.915 -5.979 1.00 58.41 93 PRO A O 1
ATOM 738 N N . ARG A 1 94 ? 17.324 -9.284 -3.912 1.00 57.34 94 ARG A N 1
ATOM 739 C CA . ARG A 1 94 ? 18.666 -9.896 -3.936 1.00 57.34 94 ARG A CA 1
ATOM 740 C C . ARG A 1 94 ? 18.696 -11.402 -3.667 1.00 57.34 94 ARG A C 1
ATOM 742 O O . ARG A 1 94 ? 19.701 -12.028 -3.978 1.00 57.34 94 ARG A O 1
ATOM 749 N N . ILE A 1 95 ? 17.655 -11.959 -3.053 1.00 56.50 95 ILE A N 1
ATOM 750 C CA . ILE A 1 95 ? 17.611 -13.367 -2.607 1.00 56.50 95 ILE A CA 1
ATOM 751 C C . ILE A 1 95 ? 16.274 -14.047 -2.938 1.00 56.50 95 ILE A C 1
ATOM 753 O O . ILE A 1 95 ? 15.985 -15.126 -2.430 1.00 56.50 95 ILE A O 1
ATOM 757 N N . ASN A 1 96 ? 15.451 -13.411 -3.775 1.00 57.31 96 ASN A N 1
ATOM 758 C CA . ASN A 1 96 ? 14.085 -13.831 -4.062 1.00 57.31 96 ASN A CA 1
ATOM 759 C C . ASN A 1 96 ? 13.822 -13.793 -5.578 1.00 57.31 96 ASN A C 1
ATOM 761 O O . ASN A 1 96 ? 13.176 -12.855 -6.053 1.00 57.31 96 ASN A O 1
ATOM 765 N N . PRO A 1 97 ? 14.348 -14.770 -6.341 1.00 62.16 97 PRO A N 1
ATOM 766 C CA . PRO A 1 97 ? 14.166 -14.816 -7.793 1.00 62.16 97 PRO A CA 1
ATOM 767 C C . PRO A 1 97 ? 12.681 -14.779 -8.189 1.00 62.16 97 PRO A C 1
ATOM 769 O O . PRO A 1 97 ? 12.331 -14.119 -9.160 1.00 62.16 97 PRO A O 1
ATOM 772 N N . ASP A 1 98 ? 11.804 -15.353 -7.360 1.00 69.50 98 ASP A N 1
ATOM 773 C CA . ASP A 1 98 ? 10.385 -15.536 -7.683 1.00 69.50 98 ASP A CA 1
ATOM 774 C C . ASP A 1 98 ? 9.444 -14.518 -7.004 1.00 69.50 98 ASP A C 1
ATOM 776 O O . ASP A 1 98 ? 8.227 -14.653 -7.072 1.00 69.50 98 ASP A O 1
ATOM 780 N N . GLY A 1 99 ? 9.959 -13.517 -6.279 1.00 59.34 99 GLY A N 1
ATOM 781 C CA . GLY A 1 99 ? 9.109 -12.457 -5.711 1.00 59.34 99 GLY A CA 1
ATOM 782 C C . GLY A 1 99 ? 8.200 -12.895 -4.545 1.00 59.34 99 GLY A C 1
ATOM 783 O O . GLY A 1 99 ? 7.326 -12.136 -4.122 1.00 59.34 99 GLY A O 1
ATOM 784 N N . THR A 1 100 ? 8.429 -14.075 -3.955 1.00 71.06 100 THR A N 1
ATOM 785 C CA . THR A 1 100 ? 7.561 -14.704 -2.936 1.00 71.06 100 THR A CA 1
ATOM 786 C C . THR A 1 100 ? 7.940 -14.421 -1.477 1.00 71.06 100 THR A C 1
ATOM 788 O O . THR A 1 100 ? 7.154 -14.718 -0.573 1.00 71.06 100 THR A O 1
ATOM 791 N N . GLN A 1 101 ? 9.102 -13.817 -1.221 1.00 63.22 101 GLN A N 1
ATOM 792 C CA . GLN A 1 101 ? 9.597 -13.455 0.112 1.00 63.22 101 GLN A CA 1
ATOM 793 C C . GLN A 1 101 ? 9.574 -11.933 0.377 1.00 63.22 101 GLN A C 1
ATOM 795 O O . GLN A 1 101 ? 9.967 -11.151 -0.499 1.00 63.22 101 GLN A O 1
ATOM 800 N N . PRO A 1 102 ? 9.140 -11.497 1.576 1.00 63.75 102 PRO A N 1
ATOM 801 C CA . PRO A 1 102 ? 9.182 -10.089 1.967 1.00 63.75 102 PRO A CA 1
ATOM 802 C C . PRO A 1 102 ? 10.619 -9.635 2.281 1.00 63.75 102 PRO A C 1
ATOM 804 O O . PRO A 1 102 ? 11.507 -10.468 2.477 1.00 63.75 102 PRO A O 1
ATOM 807 N N . ARG A 1 103 ? 10.837 -8.313 2.325 1.00 65.06 103 ARG A N 1
ATOM 808 C CA . ARG A 1 103 ? 12.068 -7.683 2.841 1.00 65.06 103 ARG A CA 1
ATOM 809 C C . ARG A 1 103 ? 12.364 -8.022 4.301 1.00 65.06 103 ARG A C 1
ATOM 811 O O . ARG A 1 103 ? 11.409 -8.106 5.110 1.00 65.06 103 ARG A O 1
#

Radius of gyration: 13.9 Å; chains: 1; bounding box: 36×37×34 Å

Secondary structure (DSSP, 8-state):
------S-S-HHHHHHHHHHHHH---HHHHHT-BTT-EEE-TTS-EEEEEEETTTTEEEEEE--HHHHHHHHHHHHHHHHH-TT--SBSSB-TTT-TTS-SB-

Sequence (103 aa):
MSSSASRWHNPEGRLVTLVLMRCGPRVGDTCNAAFDCIVRGGDGATYLRYVNRKMKREALVTIDEEVEGEITAQQRRVLEHWPDGSRWLFPAPRINPDGTQPR